Protein AF-A0A6C0I1W2-F1 (afdb_monomer_lite)

Organism: NCBI:txid1070528

Secondary structure (DSSP, 8-state):
--HHHHHHHHHHHHHHHHHHHHHHHHHHHHHHHHHHHHHHHHHHHH----SHHHHHHHHHHHHHHHHHHHHHHHHHHHHS-TT---HHHHTTTTS---HHHHHHHHHTT----GGGGEEE-TTSPEEE---HHHHHHHIIIIIITSGGG-STTTHHHHHHHHHHHHHHHHHHHHTT-

Structure (mmCIF, N/CA/C/O backbone):
data_AF-A0A6C0I1W2-F1
#
_entry.id   AF-A0A6C0I1W2-F1
#
loop_
_atom_site.group_PDB
_atom_site.id
_atom_site.type_symbol
_atom_site.label_atom_id
_atom_site.label_alt_id
_atom_site.label_comp_id
_atom_site.label_asym_id
_atom_site.label_entity_id
_atom_site.label_seq_id
_atom_site.pdbx_PDB_ins_code
_atom_site.Cartn_x
_atom_site.Cartn_y
_atom_site.Cartn_z
_atom_site.occupancy
_atom_site.B_iso_or_equiv
_atom_site.auth_seq_id
_atom_site.auth_comp_id
_atom_site.auth_asym_id
_atom_site.auth_atom_id
_atom_site.pdbx_PDB_model_num
ATOM 1 N N . MET A 1 1 ? 19.147 -19.686 -25.613 1.00 33.88 1 MET A N 1
ATOM 2 C CA . MET A 1 1 ? 19.788 -18.761 -24.648 1.00 33.88 1 MET A CA 1
ATOM 3 C C . MET A 1 1 ? 18.962 -17.475 -24.488 1.00 33.88 1 MET A C 1
ATOM 5 O O . MET A 1 1 ? 19.472 -16.391 -24.709 1.00 33.88 1 MET A O 1
ATOM 9 N N . ALA A 1 2 ? 17.681 -17.575 -24.110 1.00 34.19 2 ALA A N 1
ATOM 10 C CA . ALA A 1 2 ? 16.756 -16.428 -24.057 1.00 34.19 2 ALA A CA 1
ATOM 11 C C . ALA A 1 2 ? 16.356 -16.003 -22.625 1.00 34.19 2 ALA A C 1
ATOM 13 O O . ALA A 1 2 ? 15.485 -15.158 -22.460 1.00 34.19 2 ALA A O 1
ATOM 14 N N . SER A 1 3 ? 16.964 -16.588 -21.584 1.00 40.72 3 SER A N 1
ATOM 15 C CA . SER A 1 3 ? 16.485 -16.459 -20.198 1.00 40.72 3 SER A CA 1
ATOM 16 C C . SER A 1 3 ? 17.131 -15.342 -19.368 1.00 40.72 3 SER A C 1
ATOM 18 O O . SER A 1 3 ? 16.672 -15.096 -18.260 1.00 40.72 3 SER A O 1
ATOM 20 N N . SER A 1 4 ? 18.181 -14.665 -19.850 1.00 46.78 4 SER A N 1
ATOM 21 C CA . SER A 1 4 ? 18.868 -13.621 -19.065 1.00 46.78 4 SER A CA 1
ATOM 22 C C . SER A 1 4 ? 18.274 -12.219 -19.244 1.00 46.78 4 SER A C 1
ATOM 24 O O . SER A 1 4 ? 18.297 -11.427 -18.307 1.00 46.78 4 SER A O 1
ATOM 26 N N . VAL A 1 5 ? 17.703 -11.922 -20.416 1.00 45.56 5 VAL A N 1
ATOM 27 C CA . VAL A 1 5 ? 17.177 -10.586 -20.767 1.00 45.56 5 VAL A CA 1
ATOM 28 C C . VAL A 1 5 ? 15.788 -10.335 -20.164 1.00 45.56 5 VAL A C 1
ATOM 30 O O . VAL A 1 5 ? 15.451 -9.215 -19.790 1.00 45.56 5 VAL A O 1
ATOM 33 N N . THR A 1 6 ? 14.975 -11.381 -19.999 1.00 53.72 6 THR A N 1
ATOM 34 C CA . THR A 1 6 ? 13.649 -11.278 -19.368 1.00 53.72 6 THR A CA 1
ATOM 35 C C . THR A 1 6 ? 13.741 -10.978 -17.870 1.00 53.72 6 THR A C 1
ATOM 37 O O . THR A 1 6 ? 12.968 -10.165 -17.363 1.00 53.72 6 THR A O 1
ATOM 40 N N . GLY A 1 7 ? 14.721 -11.566 -17.173 1.00 54.22 7 GLY A N 1
ATOM 41 C CA . GLY A 1 7 ? 14.954 -11.333 -15.743 1.00 54.22 7 GLY A CA 1
ATOM 42 C C . GLY A 1 7 ? 15.463 -9.922 -15.424 1.00 54.22 7 GLY A C 1
ATOM 43 O O . GLY A 1 7 ? 14.992 -9.301 -14.474 1.00 54.22 7 GLY A O 1
ATOM 44 N N . SER A 1 8 ? 16.370 -9.371 -16.241 1.00 58.44 8 SER A N 1
ATOM 45 C CA . SER A 1 8 ? 16.878 -8.001 -16.052 1.00 58.44 8 SER A CA 1
ATOM 46 C C . SER A 1 8 ? 15.796 -6.938 -16.246 1.00 58.44 8 SER A C 1
ATOM 48 O O . SER A 1 8 ? 15.775 -5.935 -15.533 1.00 58.44 8 SER A O 1
ATOM 50 N N . ASN A 1 9 ? 14.873 -7.178 -17.178 1.00 64.81 9 ASN A N 1
ATOM 51 C CA . ASN A 1 9 ? 13.782 -6.262 -17.482 1.00 64.81 9 ASN A CA 1
ATOM 52 C C . ASN A 1 9 ? 12.802 -6.170 -16.306 1.00 64.81 9 ASN A C 1
ATOM 54 O O . ASN A 1 9 ? 12.558 -5.071 -15.800 1.00 64.81 9 ASN A O 1
ATOM 58 N N . LEU A 1 10 ? 12.329 -7.306 -15.782 1.00 66.56 10 LEU A N 1
ATOM 59 C CA . LEU A 1 10 ? 11.418 -7.301 -14.635 1.00 66.56 10 LEU A CA 1
ATOM 60 C C . LEU A 1 10 ? 12.011 -6.572 -13.421 1.00 66.56 10 LEU A C 1
ATOM 62 O O . LEU A 1 10 ? 11.313 -5.791 -12.779 1.00 66.56 10 LEU A O 1
ATOM 66 N N . ASN A 1 11 ? 13.301 -6.761 -13.146 1.00 70.06 11 ASN A N 1
ATOM 67 C CA . ASN A 1 11 ? 13.976 -6.085 -12.037 1.00 70.06 11 ASN A CA 1
ATOM 68 C C . ASN A 1 11 ? 13.925 -4.560 -12.179 1.00 70.06 11 ASN A C 1
ATOM 70 O O . ASN A 1 11 ? 13.629 -3.857 -11.213 1.00 70.06 11 ASN A O 1
ATOM 74 N N . ALA A 1 12 ? 14.169 -4.037 -13.383 1.00 70.44 12 ALA A N 1
ATOM 75 C CA . ALA A 1 12 ? 14.074 -2.604 -13.649 1.00 70.44 12 ALA A CA 1
ATOM 76 C C . ALA A 1 12 ? 12.646 -2.076 -13.431 1.00 70.44 12 ALA A C 1
ATOM 78 O O . ALA A 1 12 ? 12.472 -1.028 -12.807 1.00 70.44 12 ALA A O 1
ATOM 79 N N . TRP A 1 13 ? 11.626 -2.823 -13.872 1.00 71.50 13 TRP A N 1
ATOM 80 C CA . TRP A 1 13 ? 10.224 -2.450 -13.665 1.00 71.50 13 TRP A CA 1
ATOM 81 C C . TRP A 1 13 ? 9.845 -2.451 -12.180 1.00 71.50 13 TRP A C 1
ATOM 83 O O . TRP A 1 13 ? 9.288 -1.470 -11.690 1.00 71.50 13 TRP A O 1
ATOM 93 N N . VAL A 1 14 ? 10.196 -3.511 -11.443 1.00 73.31 14 VAL A N 1
ATOM 94 C CA . VAL A 1 14 ? 9.915 -3.634 -10.002 1.00 73.31 14 VAL A CA 1
ATOM 95 C C . VAL A 1 14 ? 10.571 -2.499 -9.227 1.00 73.31 14 VAL A C 1
ATOM 97 O O . VAL A 1 14 ? 9.913 -1.873 -8.400 1.00 73.31 14 VAL A O 1
ATOM 100 N N . ASN A 1 15 ? 11.824 -2.167 -9.536 1.00 75.25 15 ASN A N 1
ATOM 101 C CA . ASN A 1 15 ? 12.524 -1.054 -8.899 1.00 75.25 15 ASN A CA 1
ATOM 102 C C . ASN A 1 15 ? 11.866 0.301 -9.216 1.00 75.25 15 ASN A C 1
ATOM 104 O O . ASN A 1 15 ? 11.682 1.127 -8.320 1.00 75.25 15 ASN A O 1
ATOM 108 N N . ALA A 1 16 ? 11.478 0.546 -10.472 1.00 73.81 16 ALA A N 1
ATOM 109 C CA . ALA A 1 16 ? 10.770 1.771 -10.853 1.00 73.81 16 ALA A CA 1
ATOM 110 C C . ALA A 1 16 ? 9.406 1.882 -10.152 1.00 73.81 16 ALA A C 1
ATOM 112 O O . ALA A 1 16 ? 9.032 2.948 -9.660 1.00 73.81 16 ALA A O 1
ATOM 113 N N . PHE A 1 17 ? 8.686 0.769 -10.037 1.00 77.19 17 PHE A N 1
ATOM 114 C CA . PHE A 1 17 ? 7.399 0.719 -9.360 1.00 77.19 17 PHE A CA 1
ATOM 115 C C . PHE A 1 17 ? 7.535 0.928 -7.847 1.00 77.19 17 PHE A C 1
ATOM 117 O O . PHE A 1 17 ? 6.788 1.711 -7.262 1.00 77.19 17 PHE A O 1
ATOM 124 N N . GLN A 1 18 ? 8.528 0.300 -7.210 1.00 78.75 18 GLN A N 1
ATOM 125 C CA . GLN A 1 18 ? 8.845 0.529 -5.800 1.00 78.75 18 GLN A CA 1
ATOM 126 C C . GLN A 1 18 ? 9.104 2.017 -5.524 1.00 78.75 18 GLN A C 1
ATOM 128 O O . GLN A 1 18 ? 8.551 2.560 -4.568 1.00 78.75 18 GLN A O 1
ATOM 133 N N . LYS A 1 19 ? 9.859 2.707 -6.388 1.00 78.06 19 LYS A N 1
ATOM 134 C CA . LYS A 1 19 ? 10.082 4.158 -6.282 1.00 78.06 19 LYS A CA 1
ATOM 135 C C . LYS A 1 19 ? 8.799 4.974 -6.455 1.00 78.06 19 LYS A C 1
ATOM 137 O O . LYS A 1 19 ? 8.573 5.907 -5.690 1.00 78.06 19 LYS A O 1
ATOM 142 N N . ALA A 1 20 ? 7.950 4.623 -7.419 1.00 78.81 20 ALA A N 1
ATOM 143 C CA . ALA A 1 20 ? 6.689 5.326 -7.649 1.00 78.81 20 ALA A CA 1
ATOM 144 C C . ALA A 1 20 ? 5.733 5.218 -6.447 1.00 78.81 20 ALA A C 1
ATOM 146 O O . ALA A 1 20 ? 5.137 6.214 -6.044 1.00 78.81 20 ALA A O 1
ATOM 147 N N . VAL A 1 21 ? 5.640 4.036 -5.825 1.00 82.38 21 VAL A N 1
ATOM 148 C CA . VAL A 1 21 ? 4.867 3.825 -4.588 1.00 82.38 21 VAL A CA 1
ATOM 149 C C . VAL A 1 21 ? 5.398 4.707 -3.460 1.00 82.38 21 VAL A C 1
ATOM 151 O O . VAL A 1 21 ? 4.626 5.410 -2.814 1.00 82.38 21 VAL A O 1
ATOM 154 N N . LEU A 1 22 ? 6.716 4.720 -3.256 1.00 84.00 22 LEU A N 1
ATOM 155 C CA . LEU A 1 22 ? 7.370 5.546 -2.241 1.00 84.00 22 LEU A CA 1
ATOM 156 C C . LEU A 1 22 ? 7.051 7.037 -2.407 1.00 84.00 22 LEU A C 1
ATOM 158 O O . LEU A 1 22 ? 6.625 7.689 -1.453 1.00 84.00 22 LEU A O 1
ATOM 162 N N . GLN A 1 23 ? 7.183 7.569 -3.625 1.00 81.81 23 GLN A N 1
ATOM 163 C CA . GLN A 1 23 ? 6.878 8.975 -3.899 1.00 81.81 23 GLN A CA 1
ATOM 164 C C . GLN A 1 23 ? 5.390 9.292 -3.738 1.00 81.81 23 GLN A C 1
ATOM 166 O O . GLN A 1 23 ? 5.049 10.312 -3.138 1.00 81.81 23 GLN A O 1
ATOM 171 N N . ALA A 1 24 ? 4.499 8.402 -4.183 1.00 84.50 24 ALA A N 1
ATOM 172 C CA . ALA A 1 24 ? 3.064 8.566 -3.971 1.00 84.50 24 ALA A CA 1
ATOM 173 C C . ALA A 1 24 ? 2.740 8.666 -2.472 1.00 84.50 24 ALA A C 1
ATOM 175 O O . ALA A 1 24 ? 2.070 9.611 -2.050 1.00 84.50 24 ALA A O 1
ATOM 176 N N . TYR A 1 25 ? 3.291 7.771 -1.644 1.00 84.81 25 TYR A N 1
ATOM 177 C CA . TYR A 1 25 ? 3.135 7.862 -0.193 1.00 84.81 25 TYR A CA 1
ATOM 178 C C . TYR A 1 25 ? 3.746 9.140 0.369 1.00 84.81 25 TYR A C 1
ATOM 180 O O . TYR A 1 25 ? 3.096 9.778 1.186 1.00 84.81 25 TYR A O 1
ATOM 188 N N . LYS A 1 26 ? 4.921 9.587 -0.086 1.00 82.75 26 LYS A N 1
ATOM 189 C CA . LYS A 1 26 ? 5.503 10.873 0.338 1.00 82.75 26 LYS A CA 1
ATOM 190 C C . LYS A 1 26 ? 4.567 12.056 0.077 1.00 82.75 26 LYS A C 1
ATOM 192 O O . LYS A 1 26 ? 4.477 12.956 0.907 1.00 82.75 26 LYS A O 1
ATOM 197 N N . MET A 1 27 ? 3.849 12.044 -1.043 1.00 82.94 27 MET A N 1
ATOM 198 C CA . MET A 1 27 ? 2.936 13.125 -1.415 1.00 82.94 27 MET A CA 1
ATOM 199 C C . MET A 1 27 ? 1.671 13.171 -0.553 1.00 82.94 27 MET A C 1
ATOM 201 O O . MET A 1 27 ? 1.238 14.258 -0.172 1.00 82.94 27 MET A O 1
ATOM 205 N N . ILE A 1 28 ? 1.059 12.019 -0.250 1.00 83.31 28 ILE A N 1
ATOM 206 C CA . ILE A 1 28 ? -0.265 11.982 0.406 1.00 83.31 28 ILE A CA 1
ATOM 207 C C . ILE A 1 28 ? -0.272 11.396 1.814 1.00 83.31 28 ILE A C 1
ATOM 209 O O . ILE A 1 28 ? -1.242 11.576 2.551 1.00 83.31 28 ILE A O 1
ATOM 213 N N . GLY A 1 29 ? 0.786 10.693 2.200 1.00 86.25 29 GLY A N 1
ATOM 214 C CA . GLY A 1 29 ? 0.856 9.882 3.409 1.00 86.25 29 GLY A CA 1
ATOM 215 C C . GLY A 1 29 ? 0.618 10.706 4.665 1.00 86.25 29 GLY A C 1
ATOM 216 O O . GLY A 1 29 ? -0.186 10.315 5.501 1.00 86.25 29 GLY A O 1
ATOM 217 N N . SER A 1 30 ? 1.199 11.906 4.762 1.00 89.06 30 SER A N 1
ATOM 218 C CA . SER A 1 30 ? 1.014 12.775 5.931 1.00 89.06 30 SER A CA 1
ATOM 219 C C . SER A 1 30 ? -0.416 13.303 6.048 1.00 89.06 30 SER A C 1
ATOM 221 O O . SER A 1 30 ? -0.898 13.548 7.151 1.00 89.06 30 SER A O 1
ATOM 223 N N . GLN A 1 31 ? -1.117 13.508 4.928 1.00 89.75 31 GLN A N 1
ATOM 224 C CA . GLN A 1 31 ? -2.541 13.853 4.964 1.00 89.75 31 GLN A CA 1
ATOM 225 C C . GLN A 1 31 ? -3.388 12.629 5.322 1.00 89.75 31 GLN A C 1
ATOM 227 O O . GLN A 1 31 ? -4.357 12.748 6.067 1.00 89.75 31 GLN A O 1
ATOM 232 N N . ARG A 1 32 ? -3.017 11.446 4.823 1.00 89.81 32 ARG A N 1
ATOM 233 C CA . ARG A 1 32 ? -3.709 10.196 5.132 1.00 89.81 32 ARG A CA 1
ATOM 234 C C . ARG A 1 32 ? -3.592 9.834 6.613 1.00 89.81 32 ARG A C 1
ATOM 236 O O . ARG A 1 32 ? -4.618 9.513 7.200 1.00 89.81 32 ARG A O 1
ATOM 243 N N . ILE A 1 33 ? -2.405 9.962 7.210 1.00 92.38 33 ILE A N 1
ATOM 244 C CA . ILE A 1 33 ? -2.183 9.798 8.657 1.00 92.38 33 ILE A CA 1
ATOM 245 C C . ILE A 1 33 ? -3.100 10.746 9.431 1.00 92.38 33 ILE A C 1
ATOM 247 O O . ILE A 1 33 ? -3.902 10.279 10.229 1.00 92.38 33 ILE A O 1
ATOM 251 N N . ARG A 1 34 ? -3.094 12.045 9.105 1.00 93.88 34 ARG A N 1
ATOM 252 C CA . ARG A 1 34 ? -3.977 13.027 9.760 1.00 93.88 34 ARG A CA 1
ATOM 253 C C . ARG A 1 34 ? -5.460 12.676 9.641 1.00 93.88 34 ARG A C 1
ATOM 255 O O . ARG A 1 34 ? -6.219 12.851 10.588 1.00 93.88 34 ARG A O 1
ATOM 262 N N . ASN A 1 35 ? -5.898 12.178 8.485 1.00 93.56 35 ASN A N 1
ATOM 263 C CA . ASN A 1 35 ? -7.283 11.740 8.305 1.00 93.56 35 ASN A CA 1
ATOM 264 C C . ASN A 1 35 ? -7.618 10.529 9.189 1.00 93.56 35 ASN A C 1
ATOM 266 O O . ASN A 1 35 ? -8.711 10.486 9.745 1.00 93.56 35 ASN A O 1
ATOM 270 N N . ILE A 1 36 ? -6.689 9.579 9.331 1.00 94.00 36 ILE A N 1
ATOM 271 C CA . ILE A 1 36 ? -6.843 8.414 10.209 1.00 94.00 36 ILE A CA 1
ATOM 272 C C . ILE A 1 36 ? -6.883 8.845 11.680 1.00 94.00 36 ILE A C 1
ATOM 274 O O . ILE A 1 36 ? -7.776 8.423 12.408 1.00 94.00 36 ILE A O 1
ATOM 278 N N . GLU A 1 37 ? -5.972 9.716 12.112 1.00 94.88 37 GLU A N 1
ATOM 279 C CA . GLU A 1 37 ? -5.949 10.262 13.477 1.00 94.88 37 GLU A CA 1
ATOM 280 C C . GLU A 1 37 ? -7.270 10.968 13.811 1.00 94.88 37 GLU A C 1
ATOM 282 O O . GLU A 1 37 ? -7.863 10.729 14.862 1.00 94.88 37 GLU A O 1
ATOM 287 N N . ASN A 1 38 ? -7.793 11.769 12.877 1.00 95.19 38 ASN A N 1
ATOM 288 C CA . ASN A 1 38 ? -9.104 12.399 13.017 1.00 95.19 38 ASN A CA 1
ATOM 289 C C . ASN A 1 38 ? -10.252 11.378 13.061 1.00 95.19 38 ASN A C 1
ATOM 291 O O . ASN A 1 38 ? -11.2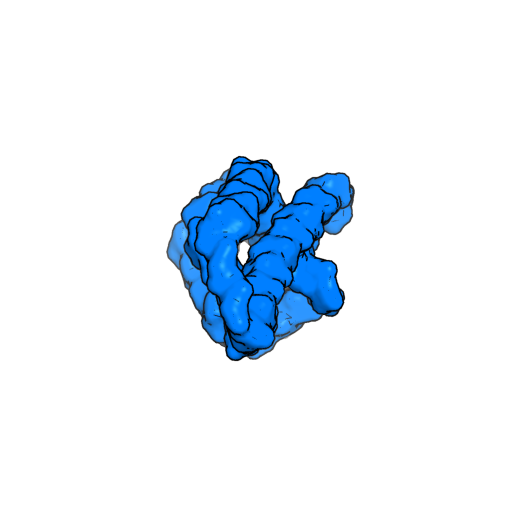42 11.607 13.755 1.00 95.19 38 ASN A O 1
ATOM 295 N N . GLU A 1 39 ? -10.168 10.274 12.312 1.00 94.19 39 GLU A N 1
ATOM 296 C CA . GLU A 1 39 ? -11.157 9.191 12.362 1.00 94.19 39 GLU A CA 1
ATOM 297 C C . GLU A 1 39 ? -11.166 8.531 13.743 1.00 94.19 39 GLU A C 1
ATOM 299 O O . GLU A 1 39 ? -12.233 8.449 14.349 1.00 94.19 39 GLU A O 1
ATOM 304 N N . ILE A 1 40 ? -9.995 8.163 14.275 1.00 92.62 40 ILE A N 1
ATOM 305 C CA . ILE A 1 40 ? -9.846 7.586 15.621 1.00 92.62 40 ILE A CA 1
ATOM 306 C C . ILE A 1 40 ? -10.403 8.551 16.671 1.00 92.62 40 ILE A C 1
ATOM 308 O O . ILE A 1 40 ? -11.277 8.175 17.449 1.00 92.62 40 ILE A O 1
ATOM 312 N N . TYR A 1 41 ? -10.003 9.823 16.627 1.00 91.62 41 TYR A N 1
ATOM 313 C CA . TYR A 1 41 ? -10.502 10.845 17.549 1.00 91.62 41 TYR A CA 1
ATOM 314 C C . TYR A 1 41 ? -12.032 11.005 17.487 1.00 91.62 41 TYR A C 1
ATOM 316 O O . TYR A 1 41 ? -12.715 11.139 18.505 1.00 91.62 41 TYR A O 1
ATOM 324 N N . ASN A 1 42 ? -12.612 10.974 16.285 1.00 92.12 42 ASN A N 1
ATOM 325 C CA . ASN A 1 42 ? -14.062 11.046 16.116 1.00 92.12 42 ASN A CA 1
ATOM 326 C C . ASN A 1 42 ? -14.776 9.785 16.611 1.00 92.12 42 ASN A C 1
ATOM 328 O O . ASN A 1 42 ? -15.890 9.898 17.129 1.00 92.12 42 ASN A O 1
ATOM 332 N N . MET A 1 43 ? -14.166 8.609 16.438 1.00 91.00 43 MET A N 1
ATOM 333 C CA . MET A 1 43 ? -14.672 7.359 16.995 1.00 91.00 43 MET A CA 1
ATOM 334 C C . MET A 1 43 ? -14.689 7.436 18.520 1.00 91.00 43 MET A C 1
ATOM 336 O O . MET A 1 43 ? -15.750 7.224 19.095 1.00 91.00 43 MET A O 1
ATOM 340 N N . GLU A 1 44 ? -13.587 7.840 19.161 1.00 87.00 44 GLU A N 1
ATOM 341 C CA . GLU A 1 44 ? -13.491 8.028 20.618 1.00 87.00 44 GLU A CA 1
ATOM 342 C C . GLU A 1 44 ? -14.593 8.946 21.153 1.00 87.00 44 GLU A C 1
ATOM 344 O O . GLU A 1 44 ? -15.295 8.601 22.101 1.00 87.00 44 GLU A O 1
ATOM 349 N N . ARG A 1 45 ? -14.817 10.094 20.501 1.00 85.94 45 ARG A N 1
ATOM 350 C CA . ARG A 1 45 ? -15.834 11.069 20.930 1.00 85.94 45 ARG A CA 1
ATOM 351 C C . ARG A 1 45 ? -17.273 10.578 20.824 1.00 85.94 45 ARG A C 1
ATOM 353 O O . ARG A 1 45 ? -18.134 11.091 21.536 1.00 85.94 45 ARG A O 1
ATOM 360 N N . LYS A 1 46 ? -17.559 9.679 19.883 1.00 82.00 46 LYS A N 1
ATOM 361 C CA . LYS A 1 46 ? -18.912 9.166 19.609 1.00 82.00 46 LYS A CA 1
ATOM 362 C C . LYS A 1 46 ? -19.141 7.781 20.210 1.00 82.00 46 LYS A C 1
ATOM 364 O O . LYS A 1 46 ? -20.241 7.246 20.080 1.00 82.00 46 LYS A O 1
ATOM 369 N N . CYS A 1 47 ? -18.114 7.198 20.821 1.00 75.62 47 CYS A N 1
ATOM 370 C CA . CYS A 1 47 ? -18.131 5.823 21.270 1.00 75.62 47 CYS A CA 1
ATOM 371 C C . CYS A 1 47 ? -19.073 5.653 22.461 1.00 75.62 47 CYS A C 1
ATOM 373 O O . CYS A 1 47 ? -18.944 6.337 23.475 1.00 75.62 47 CYS A O 1
ATOM 375 N N . VAL A 1 48 ? -20.006 4.711 22.354 1.00 77.00 48 VAL A N 1
ATOM 376 C CA . VAL A 1 48 ? -20.807 4.247 23.487 1.00 77.00 48 VAL A CA 1
ATOM 377 C C . VAL A 1 48 ? -20.617 2.741 23.576 1.00 77.00 48 VAL A C 1
ATOM 379 O O . VAL A 1 48 ? -21.361 1.978 22.969 1.00 77.00 48 VAL A O 1
ATOM 382 N N . LEU A 1 49 ? -19.581 2.331 24.304 1.00 82.50 49 LEU A N 1
ATOM 383 C CA . LEU A 1 49 ? -19.217 0.930 24.508 1.00 82.50 49 LEU A CA 1
ATOM 384 C C . LEU A 1 49 ? -20.096 0.349 25.615 1.00 82.50 49 LEU A C 1
ATOM 386 O O . LEU A 1 49 ? -20.007 0.789 26.761 1.00 82.50 49 LEU A O 1
ATOM 390 N N . LYS A 1 50 ? -20.986 -0.586 25.272 1.00 83.94 50 LYS A N 1
ATOM 391 C CA . LYS A 1 50 ? -21.935 -1.180 26.232 1.00 83.94 50 LYS A CA 1
ATOM 392 C C . LYS A 1 50 ? -21.686 -2.661 26.475 1.00 83.94 50 LYS A C 1
ATOM 394 O O . LYS A 1 50 ? -22.155 -3.187 27.481 1.00 83.94 50 LYS A O 1
ATOM 399 N N . THR A 1 51 ? -20.989 -3.321 25.560 1.00 89.00 51 THR A N 1
ATOM 400 C CA . THR A 1 51 ? -20.719 -4.756 25.595 1.00 89.00 51 THR A CA 1
ATOM 401 C C . THR A 1 51 ? -19.259 -5.040 25.260 1.00 89.00 51 THR A C 1
ATOM 403 O O . THR A 1 51 ? -18.610 -4.239 24.586 1.00 89.00 51 THR A O 1
ATOM 406 N N . ASP A 1 52 ? -18.759 -6.204 25.674 1.00 87.94 52 ASP A N 1
ATOM 407 C CA . ASP A 1 52 ? -17.415 -6.667 25.303 1.00 87.94 52 ASP A CA 1
ATOM 408 C C . ASP A 1 52 ? -17.257 -6.767 23.778 1.00 87.94 52 ASP A C 1
ATOM 410 O O . ASP A 1 52 ? -16.233 -6.377 23.228 1.00 87.94 52 ASP A O 1
ATOM 414 N N . ALA A 1 53 ? -18.321 -7.158 23.068 1.00 89.12 53 ALA A N 1
ATOM 415 C CA . ALA A 1 53 ? -18.337 -7.177 21.608 1.00 89.12 53 ALA A CA 1
ATOM 416 C C . ALA A 1 53 ? -18.165 -5.776 20.984 1.00 89.12 53 ALA A C 1
ATOM 418 O O . ALA A 1 53 ? -17.492 -5.645 19.959 1.00 89.12 53 ALA A O 1
ATOM 419 N N . ASP A 1 54 ? -18.733 -4.725 21.590 1.00 85.44 54 ASP A N 1
ATOM 420 C CA . ASP A 1 54 ? -18.528 -3.342 21.130 1.00 85.44 54 ASP A CA 1
ATOM 421 C C . ASP A 1 54 ? -17.070 -2.907 21.332 1.00 85.44 54 ASP A C 1
ATOM 423 O O . ASP A 1 54 ? -16.493 -2.234 20.474 1.00 85.44 54 ASP A O 1
ATOM 427 N N . ILE A 1 55 ? -16.473 -3.304 22.462 1.00 87.12 55 ILE A N 1
ATOM 428 C CA . ILE A 1 55 ? -15.077 -3.013 22.809 1.00 87.12 55 ILE A CA 1
ATOM 429 C C . ILE A 1 55 ? -14.137 -3.707 21.818 1.00 87.12 55 ILE A C 1
ATOM 431 O O . ILE A 1 55 ? -13.247 -3.063 21.261 1.00 87.12 55 ILE A O 1
ATOM 435 N N . ASP A 1 56 ? -14.365 -4.988 21.534 1.00 88.62 56 ASP A N 1
ATOM 436 C CA . ASP A 1 56 ? -13.560 -5.762 20.589 1.00 88.62 56 ASP A CA 1
ATOM 437 C C . ASP A 1 56 ? -13.657 -5.196 19.168 1.00 88.62 56 ASP A C 1
ATOM 439 O O . ASP A 1 56 ? -12.639 -4.999 18.500 1.00 88.62 56 ASP A O 1
ATOM 443 N N . ALA A 1 57 ? -14.865 -4.857 18.708 1.00 87.25 57 ALA A N 1
ATOM 444 C CA . ALA A 1 57 ? -15.064 -4.253 17.393 1.00 87.25 57 ALA A CA 1
ATOM 445 C C . ALA A 1 57 ? -14.359 -2.891 17.267 1.00 87.25 57 ALA A C 1
ATOM 447 O O . ALA A 1 57 ? -13.744 -2.600 16.233 1.00 87.25 57 ALA A O 1
ATOM 448 N N . TYR A 1 58 ? -14.416 -2.072 18.320 1.00 89.12 58 TYR A N 1
ATOM 449 C CA . TYR A 1 58 ? -13.701 -0.802 18.394 1.00 89.12 58 TYR A CA 1
ATOM 450 C C . TYR A 1 58 ? -12.181 -1.008 18.322 1.00 89.12 58 TYR A C 1
ATOM 452 O O . TYR A 1 58 ? -11.521 -0.404 17.472 1.00 89.12 58 TYR A O 1
ATOM 460 N N . ASN A 1 59 ? -11.636 -1.906 19.147 1.00 89.38 59 ASN A N 1
ATOM 461 C CA . ASN A 1 59 ? -10.204 -2.200 19.202 1.00 89.38 59 ASN A CA 1
ATOM 462 C C . ASN A 1 59 ? -9.679 -2.722 17.860 1.00 89.38 59 ASN A C 1
ATOM 464 O O . ASN A 1 59 ? -8.694 -2.194 17.347 1.00 89.38 59 ASN A O 1
ATOM 468 N N . ILE A 1 60 ? -10.384 -3.669 17.231 1.00 89.38 60 ILE A N 1
ATOM 469 C CA . ILE A 1 60 ? -10.031 -4.197 15.903 1.00 89.38 60 ILE A CA 1
ATOM 470 C C . ILE A 1 60 ? -10.003 -3.073 14.862 1.00 89.38 60 ILE A C 1
ATOM 472 O O . ILE A 1 60 ? -9.148 -3.050 13.970 1.00 89.38 60 ILE A O 1
ATOM 476 N N . ARG A 1 61 ? -10.944 -2.124 14.932 1.00 89.44 61 ARG A N 1
ATOM 477 C CA . ARG A 1 61 ? -10.977 -1.005 13.987 1.00 89.44 61 ARG A CA 1
ATOM 478 C C . ARG A 1 61 ? -9.796 -0.059 14.194 1.00 89.44 61 ARG A C 1
ATOM 480 O O . ARG A 1 61 ? -9.162 0.303 13.202 1.00 89.44 61 ARG A O 1
ATOM 487 N N . VAL A 1 62 ? -9.490 0.308 15.437 1.00 90.75 62 VAL A N 1
ATOM 488 C CA . VAL A 1 62 ? -8.330 1.151 15.769 1.00 90.75 62 VAL A CA 1
ATOM 489 C C . VAL A 1 62 ? -7.029 0.465 15.358 1.00 90.75 62 VAL A C 1
ATOM 491 O O . VAL A 1 62 ? -6.199 1.088 14.702 1.00 90.75 62 VAL A O 1
ATOM 494 N N . GLU A 1 63 ? -6.871 -0.826 15.638 1.00 89.06 63 GLU A N 1
ATOM 495 C CA . GLU A 1 63 ? -5.687 -1.598 15.255 1.00 89.06 63 GLU A CA 1
ATOM 496 C C . GLU A 1 63 ? -5.476 -1.601 13.734 1.00 89.06 63 GLU A C 1
ATOM 498 O O . GLU A 1 63 ? -4.375 -1.334 13.252 1.00 89.06 63 GLU A O 1
ATOM 503 N N . ARG A 1 64 ? -6.542 -1.804 12.949 1.00 85.81 64 ARG A N 1
ATOM 504 C CA . ARG A 1 64 ? -6.472 -1.716 11.479 1.00 85.81 64 ARG A CA 1
ATOM 505 C C . ARG A 1 64 ? -6.002 -0.343 11.007 1.00 85.81 64 ARG A C 1
ATOM 507 O O . ARG A 1 64 ? -5.186 -0.271 10.090 1.00 85.81 64 ARG A O 1
ATOM 514 N N . LEU A 1 65 ? -6.512 0.727 11.615 1.00 89.81 65 LEU A N 1
ATOM 515 C CA . LEU A 1 65 ? -6.143 2.108 11.302 1.00 89.81 65 LEU A CA 1
ATOM 516 C C . LEU A 1 65 ? -4.679 2.403 11.667 1.00 89.81 65 LEU A C 1
ATOM 518 O O . LEU A 1 65 ? -3.938 2.943 10.844 1.00 89.81 65 LEU A O 1
ATOM 522 N N . MET A 1 66 ? -4.231 1.966 12.845 1.00 90.38 66 MET A N 1
ATOM 523 C CA . MET A 1 66 ? -2.840 2.091 13.290 1.00 90.38 66 MET A CA 1
ATOM 524 C C . MET A 1 66 ? -1.878 1.277 12.420 1.00 90.38 66 MET A C 1
ATOM 526 O O . MET A 1 66 ? -0.788 1.750 12.102 1.00 90.38 66 MET A O 1
ATOM 530 N N . ASN A 1 67 ? -2.291 0.102 11.941 1.00 85.56 67 ASN A N 1
ATOM 531 C CA . ASN A 1 67 ? -1.523 -0.664 10.962 1.00 85.56 67 ASN A CA 1
ATOM 532 C C . ASN A 1 67 ? -1.365 0.095 9.633 1.00 85.56 67 ASN A C 1
ATOM 534 O O . ASN A 1 67 ? -0.280 0.065 9.050 1.00 85.56 67 ASN A O 1
ATOM 538 N N . GLN A 1 68 ? -2.383 0.846 9.180 1.00 85.19 68 GLN A N 1
ATOM 539 C CA . GLN A 1 68 ? -2.220 1.724 8.008 1.00 85.19 68 GLN A CA 1
ATOM 540 C C . GLN A 1 68 ? -1.161 2.806 8.260 1.00 85.19 68 GLN A C 1
ATOM 542 O O . GLN A 1 68 ? -0.321 3.051 7.396 1.00 85.19 68 GLN A O 1
ATOM 547 N N . ILE A 1 69 ? -1.166 3.435 9.441 1.00 89.31 69 ILE A N 1
ATOM 548 C CA . ILE A 1 69 ? -0.160 4.444 9.816 1.00 89.31 69 ILE A CA 1
ATOM 549 C C . ILE A 1 69 ? 1.247 3.831 9.816 1.00 89.31 69 ILE A C 1
ATOM 551 O O . ILE A 1 69 ? 2.162 4.398 9.219 1.00 89.31 69 ILE A O 1
ATOM 555 N N . SER A 1 70 ? 1.418 2.654 10.423 1.00 86.81 70 SER A N 1
ATOM 556 C CA . SER A 1 70 ? 2.701 1.943 10.468 1.00 86.81 70 SER A CA 1
ATOM 557 C C . SER A 1 70 ? 3.253 1.644 9.073 1.00 86.81 70 SER A C 1
ATOM 559 O O . SER A 1 70 ? 4.442 1.855 8.836 1.00 86.81 70 SER A O 1
ATOM 561 N N . ARG A 1 71 ? 2.402 1.244 8.118 1.00 84.44 71 ARG A N 1
ATOM 562 C CA . ARG A 1 71 ? 2.799 1.077 6.707 1.00 84.44 71 ARG A CA 1
ATOM 563 C C . ARG A 1 71 ? 3.258 2.370 6.060 1.00 84.44 71 ARG A C 1
ATOM 565 O O . ARG A 1 71 ? 4.306 2.388 5.424 1.00 84.44 71 ARG A O 1
ATOM 572 N N . ILE A 1 72 ? 2.486 3.446 6.217 1.00 86.31 72 ILE A N 1
ATOM 573 C CA . ILE A 1 72 ? 2.829 4.754 5.642 1.00 86.31 72 ILE A CA 1
ATOM 574 C C . ILE A 1 72 ? 4.192 5.211 6.172 1.00 86.31 72 ILE A C 1
ATOM 576 O O . ILE A 1 72 ? 5.044 5.642 5.396 1.00 86.31 72 ILE A O 1
ATOM 580 N N . ASN A 1 73 ? 4.426 5.059 7.476 1.00 86.12 73 ASN A N 1
ATOM 581 C CA . ASN A 1 73 ? 5.702 5.400 8.097 1.00 86.12 73 ASN A CA 1
ATOM 582 C C . ASN A 1 73 ? 6.845 4.504 7.607 1.00 86.12 73 ASN A C 1
ATOM 584 O O . ASN A 1 73 ? 7.923 5.015 7.313 1.00 86.12 73 ASN A O 1
ATOM 588 N N . ALA A 1 74 ? 6.613 3.199 7.439 1.00 83.12 74 ALA A N 1
ATOM 589 C CA . ALA A 1 74 ? 7.597 2.302 6.837 1.00 83.12 74 ALA A CA 1
ATOM 590 C C . ALA A 1 74 ? 7.955 2.733 5.403 1.00 83.12 74 ALA A C 1
ATOM 592 O O . ALA A 1 74 ? 9.129 2.718 5.029 1.00 83.12 74 ALA A O 1
ATOM 593 N N . CYS A 1 75 ? 6.972 3.180 4.612 1.00 82.44 75 CYS A N 1
ATOM 594 C CA . CYS A 1 75 ? 7.222 3.766 3.297 1.00 82.44 75 CYS A CA 1
ATOM 595 C C . CYS A 1 75 ? 8.043 5.060 3.396 1.00 82.44 75 CYS A C 1
ATOM 597 O O . CYS A 1 75 ? 8.981 5.223 2.624 1.00 82.44 75 CYS A O 1
ATOM 599 N N . PHE A 1 76 ? 7.766 5.956 4.348 1.00 83.75 76 PHE A N 1
ATOM 600 C CA . PHE A 1 76 ? 8.599 7.148 4.555 1.00 83.75 76 PHE A CA 1
ATOM 601 C C . PHE A 1 76 ? 10.050 6.798 4.874 1.00 83.75 76 PHE A C 1
ATOM 603 O O . PHE A 1 76 ? 10.948 7.317 4.220 1.00 83.75 76 PHE A O 1
ATOM 610 N N . SER A 1 77 ? 10.289 5.874 5.804 1.00 79.69 77 SER A N 1
ATOM 611 C CA . SER A 1 77 ? 11.649 5.446 6.145 1.00 79.69 77 SER A CA 1
ATOM 612 C C . SER A 1 77 ? 12.373 4.815 4.952 1.00 79.69 77 SER A C 1
ATOM 614 O O . SER A 1 77 ? 13.558 5.060 4.747 1.00 79.69 77 SER A O 1
ATOM 616 N N . ALA A 1 78 ? 11.657 4.058 4.116 1.00 74.94 78 ALA A N 1
ATOM 617 C CA . ALA A 1 78 ? 12.218 3.449 2.913 1.00 74.94 78 ALA A CA 1
ATOM 618 C C . ALA A 1 78 ? 12.494 4.451 1.771 1.00 74.94 78 ALA A C 1
ATOM 620 O O . ALA A 1 78 ? 13.301 4.143 0.892 1.00 74.94 78 ALA A O 1
ATOM 621 N N . CYS A 1 79 ? 11.862 5.633 1.759 1.00 65.81 79 CYS A N 1
ATOM 622 C CA . CYS A 1 79 ? 12.180 6.719 0.819 1.00 65.81 79 CYS A CA 1
ATOM 623 C C . CYS A 1 79 ? 13.565 7.327 1.065 1.00 65.81 79 CYS A C 1
ATOM 625 O O . CYS A 1 79 ? 14.183 7.822 0.122 1.00 65.81 79 CYS A O 1
ATOM 627 N N . ASP A 1 80 ? 14.019 7.331 2.319 1.00 62.56 80 ASP A N 1
ATOM 628 C CA . ASP A 1 80 ? 15.219 8.055 2.743 1.00 62.56 80 ASP A CA 1
ATOM 629 C C . ASP A 1 80 ? 16.504 7.216 2.604 1.00 62.56 80 ASP A C 1
ATOM 631 O O . ASP A 1 80 ? 17.617 7.745 2.686 1.00 62.56 80 ASP A O 1
ATOM 635 N N . GLU A 1 81 ? 16.389 5.911 2.330 1.00 58.34 81 GLU A N 1
ATOM 636 C CA . GLU A 1 81 ? 17.552 5.057 2.105 1.00 58.34 81 GLU A CA 1
ATOM 637 C C . GLU A 1 81 ? 18.160 5.247 0.702 1.00 58.34 81 GLU A C 1
ATOM 639 O O . GLU A 1 81 ? 17.511 5.078 -0.332 1.00 58.34 81 GLU A O 1
ATOM 644 N N . LYS A 1 82 ? 19.482 5.467 0.654 1.00 53.94 82 LYS A N 1
ATOM 645 C CA . LYS A 1 82 ? 20.305 5.516 -0.576 1.00 53.94 82 LYS A CA 1
ATOM 646 C C . LYS A 1 82 ? 20.366 4.181 -1.356 1.00 53.94 82 LYS A C 1
ATOM 648 O O . LYS A 1 82 ? 21.141 4.061 -2.300 1.00 53.94 82 LYS A O 1
ATOM 653 N N . SER A 1 83 ? 19.582 3.176 -0.966 1.00 44.69 83 SER A N 1
ATOM 654 C CA . SER A 1 83 ? 19.651 1.769 -1.386 1.00 44.69 83 SER A CA 1
ATOM 655 C C . SER A 1 83 ? 18.652 1.380 -2.491 1.00 44.69 83 SER A C 1
ATOM 657 O O . SER A 1 83 ? 18.565 0.210 -2.852 1.00 44.69 83 SER A O 1
ATOM 659 N N . GLY A 1 84 ? 17.915 2.336 -3.068 1.00 50.22 84 GLY A N 1
ATOM 660 C CA . GLY A 1 84 ? 17.013 2.069 -4.197 1.00 50.22 84 GLY A CA 1
ATOM 661 C C . GLY A 1 84 ? 15.543 1.854 -3.832 1.00 50.22 84 GLY A C 1
ATOM 662 O O . GLY A 1 84 ? 14.757 1.633 -4.745 1.00 50.22 84 GLY A O 1
ATOM 663 N N . GLY A 1 85 ? 15.173 2.016 -2.555 1.00 55.72 85 GLY A N 1
ATOM 664 C CA . GLY A 1 85 ? 13.797 2.163 -2.075 1.00 55.72 85 GLY A CA 1
ATOM 665 C C . GLY A 1 85 ? 12.926 0.909 -2.210 1.00 55.72 85 GLY A C 1
ATOM 666 O O . GLY A 1 85 ? 12.543 0.517 -3.303 1.00 55.72 85 GLY A O 1
ATOM 667 N N . ARG A 1 86 ? 12.518 0.301 -1.091 1.00 68.19 86 ARG A N 1
ATOM 668 C CA . ARG A 1 86 ? 11.695 -0.925 -1.082 1.00 68.19 86 ARG A CA 1
ATOM 669 C C . ARG A 1 86 ? 10.195 -0.638 -0.926 1.00 68.19 86 ARG A C 1
ATOM 671 O O . ARG A 1 86 ? 9.569 -1.137 -0.001 1.00 68.19 86 ARG A O 1
ATOM 678 N N . GLY A 1 87 ? 9.610 0.161 -1.820 1.00 69.38 87 GLY A N 1
ATOM 679 C CA . GLY A 1 87 ? 8.236 0.684 -1.690 1.00 69.38 87 GLY A CA 1
ATOM 680 C C . GLY A 1 87 ? 7.137 -0.343 -1.446 1.00 69.38 87 GLY A C 1
ATOM 681 O O . GLY A 1 87 ? 6.458 -0.267 -0.428 1.00 69.38 87 GLY A O 1
ATOM 682 N N . ILE A 1 88 ? 6.983 -1.328 -2.340 1.00 73.00 88 ILE A N 1
ATOM 683 C CA . ILE A 1 88 ? 6.011 -2.416 -2.132 1.00 73.00 88 ILE A CA 1
ATOM 684 C C . ILE A 1 88 ? 6.344 -3.201 -0.861 1.00 73.00 88 ILE A C 1
ATOM 686 O O . ILE A 1 88 ? 5.452 -3.496 -0.078 1.00 73.00 88 ILE A O 1
ATOM 690 N N . CYS A 1 89 ? 7.614 -3.547 -0.637 1.00 72.38 89 CYS A N 1
ATOM 691 C CA . CYS A 1 89 ? 8.006 -4.354 0.519 1.00 72.38 89 CYS A CA 1
ATOM 692 C C . CYS A 1 89 ? 7.727 -3.631 1.845 1.00 72.38 89 CYS A C 1
ATOM 694 O O . CYS A 1 89 ? 7.353 -4.270 2.823 1.00 72.38 89 CYS A O 1
ATOM 696 N N . ALA A 1 90 ? 7.866 -2.304 1.877 1.00 73.00 90 ALA A N 1
ATOM 697 C CA . ALA A 1 90 ? 7.566 -1.479 3.041 1.00 73.00 90 ALA A CA 1
ATOM 698 C C . ALA A 1 90 ? 6.080 -1.539 3.426 1.00 73.00 90 ALA A C 1
ATOM 700 O O . ALA A 1 90 ? 5.765 -1.471 4.610 1.00 73.00 90 ALA A O 1
ATOM 701 N N . LEU A 1 91 ? 5.178 -1.780 2.465 1.00 76.44 91 LEU A N 1
ATOM 702 C CA . LEU A 1 91 ? 3.756 -2.007 2.749 1.00 76.44 91 LEU A CA 1
ATOM 703 C C . LEU A 1 91 ? 3.509 -3.270 3.563 1.00 76.44 91 LEU A C 1
ATOM 705 O O . LEU A 1 91 ? 2.474 -3.379 4.208 1.00 76.44 91 LEU A O 1
ATOM 709 N N . PHE A 1 92 ? 4.447 -4.211 3.580 1.00 73.44 92 PHE A N 1
ATOM 710 C CA . PHE A 1 92 ? 4.304 -5.413 4.383 1.00 73.44 92 PHE A CA 1
ATOM 711 C C . PHE A 1 92 ? 4.792 -5.236 5.825 1.00 73.44 92 PHE A C 1
ATOM 713 O O . PHE A 1 92 ? 4.477 -6.129 6.597 1.00 73.44 92 PHE A O 1
ATOM 720 N N . HIS A 1 93 ? 5.496 -4.130 6.164 1.00 65.12 93 HIS A N 1
ATOM 721 C CA . HIS A 1 93 ? 5.951 -3.537 7.462 1.00 65.12 93 HIS A CA 1
ATOM 722 C C . HIS A 1 93 ? 6.220 -4.412 8.717 1.00 65.12 93 HIS A C 1
ATOM 724 O O . HIS A 1 93 ? 6.595 -3.895 9.766 1.00 65.12 93 HIS A O 1
ATOM 730 N N . GLY A 1 94 ? 6.056 -5.719 8.6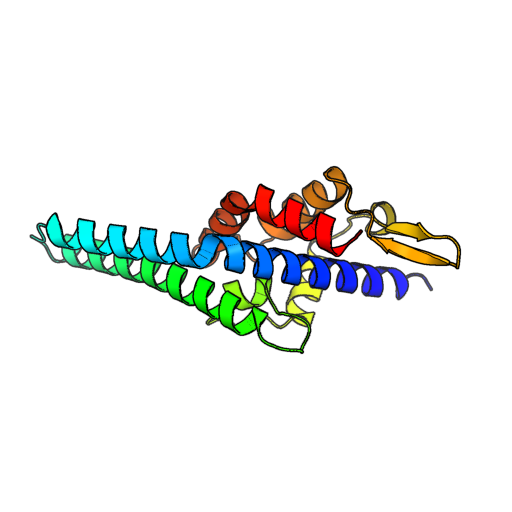20 1.00 56.88 94 GLY A N 1
ATOM 731 C CA . GLY A 1 94 ? 5.999 -6.734 9.669 1.00 56.88 94 GLY A CA 1
ATOM 732 C C . GLY A 1 94 ? 6.144 -8.148 9.085 1.00 56.88 94 GLY A C 1
ATOM 733 O O . GLY A 1 94 ? 6.591 -9.056 9.777 1.00 56.88 94 GLY A O 1
ATOM 734 N N . HIS A 1 95 ? 5.902 -8.321 7.780 1.00 60.78 95 HIS A N 1
ATOM 735 C CA . HIS A 1 95 ? 6.305 -9.489 7.001 1.00 60.78 95 HIS A CA 1
ATOM 736 C C . HIS A 1 95 ? 7.469 -9.108 6.080 1.00 60.78 95 HIS A C 1
ATOM 738 O O . HIS A 1 95 ? 7.337 -8.254 5.202 1.00 60.78 95 HIS A O 1
ATOM 744 N N . TYR A 1 96 ? 8.642 -9.710 6.291 1.00 55.75 96 TYR A N 1
ATOM 745 C CA . TYR A 1 96 ? 9.819 -9.417 5.475 1.00 55.75 96 TYR A CA 1
ATOM 746 C C . TYR A 1 96 ? 9.650 -10.008 4.071 1.00 55.75 96 TYR A C 1
ATOM 748 O O . TYR A 1 96 ? 9.901 -11.190 3.845 1.00 55.75 96 TYR A O 1
ATOM 756 N N . VAL A 1 97 ? 9.243 -9.176 3.115 1.00 65.31 97 VAL A N 1
ATOM 757 C CA . VAL A 1 97 ? 9.270 -9.515 1.689 1.00 65.31 97 VAL A CA 1
ATOM 758 C C . VAL A 1 97 ? 10.530 -8.894 1.091 1.00 65.31 97 VAL A C 1
ATOM 760 O O . VAL A 1 97 ? 10.619 -7.674 0.944 1.00 65.31 97 VAL A O 1
ATOM 763 N N . SER A 1 98 ? 11.538 -9.708 0.769 1.00 66.94 98 SER A N 1
ATOM 764 C CA . SER A 1 98 ? 12.732 -9.217 0.067 1.00 66.94 98 SER A CA 1
ATOM 765 C C . SER A 1 98 ? 12.384 -8.791 -1.364 1.00 66.94 98 SER A C 1
ATOM 767 O O . SER A 1 98 ? 11.432 -9.302 -1.952 1.00 66.94 98 SER A O 1
ATOM 769 N N . THR A 1 99 ? 13.156 -7.870 -1.953 1.00 66.69 99 THR A N 1
ATOM 770 C CA . THR A 1 99 ? 12.962 -7.460 -3.357 1.00 66.69 99 THR A CA 1
ATOM 771 C C . THR A 1 99 ? 13.088 -8.652 -4.309 1.00 66.69 99 THR A C 1
ATOM 773 O O . THR A 1 99 ? 12.249 -8.810 -5.189 1.00 66.69 99 THR A O 1
ATOM 776 N N . ASP A 1 100 ? 14.052 -9.548 -4.080 1.00 66.06 100 ASP A N 1
ATOM 777 C CA . ASP A 1 100 ? 14.211 -10.777 -4.872 1.00 66.06 100 ASP A CA 1
ATOM 778 C C . ASP A 1 100 ? 13.035 -11.745 -4.688 1.00 66.06 100 ASP A C 1
ATOM 780 O O . ASP A 1 100 ? 12.584 -12.378 -5.644 1.00 66.06 100 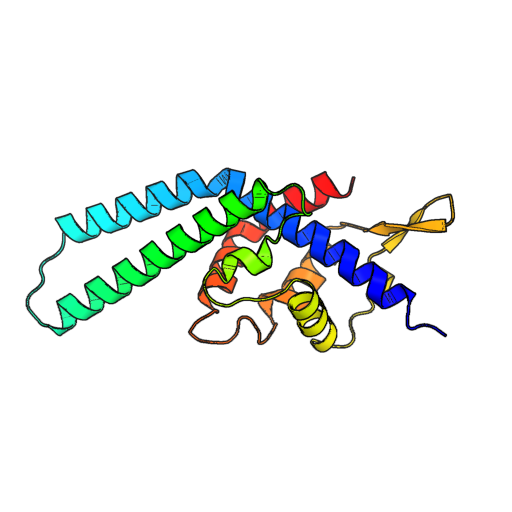ASP A O 1
ATOM 784 N N . GLY A 1 101 ? 12.488 -11.828 -3.470 1.00 63.69 101 GLY A N 1
ATOM 785 C CA . GLY A 1 101 ? 11.274 -12.587 -3.180 1.00 63.69 101 GLY A CA 1
ATOM 786 C C . GLY A 1 101 ? 10.064 -12.019 -3.919 1.00 63.69 101 GLY A C 1
ATOM 787 O O . GLY A 1 101 ? 9.311 -12.771 -4.531 1.00 63.69 101 GLY A O 1
ATOM 788 N N . LEU A 1 102 ? 9.924 -10.692 -3.950 1.00 66.50 102 LEU A N 1
ATOM 789 C CA . LEU A 1 102 ? 8.884 -10.001 -4.707 1.00 66.50 102 LEU A CA 1
ATOM 790 C C . LEU A 1 102 ? 9.036 -10.245 -6.215 1.00 66.50 102 LEU A C 1
ATOM 792 O O . LEU A 1 102 ? 8.072 -10.635 -6.860 1.00 66.50 102 LEU A O 1
ATOM 796 N N . ILE A 1 103 ? 10.238 -10.087 -6.772 1.00 66.56 103 ILE A N 1
ATOM 797 C CA . ILE A 1 103 ? 10.533 -10.381 -8.184 1.00 66.56 103 ILE A CA 1
ATOM 798 C C . ILE A 1 103 ? 10.167 -11.831 -8.523 1.00 66.56 103 ILE A C 1
ATOM 800 O O . ILE A 1 103 ? 9.537 -12.088 -9.546 1.00 66.56 103 ILE A O 1
ATOM 804 N N . THR A 1 104 ? 10.526 -12.780 -7.657 1.00 64.75 104 THR A N 1
ATOM 805 C CA . THR A 1 104 ? 10.222 -14.206 -7.843 1.00 64.75 104 THR A CA 1
ATOM 806 C C . THR A 1 104 ? 8.714 -14.467 -7.820 1.00 64.75 104 THR A C 1
ATOM 808 O O . THR A 1 104 ? 8.197 -15.175 -8.683 1.00 64.75 104 THR A O 1
ATOM 811 N N . LEU A 1 105 ? 7.984 -13.854 -6.885 1.00 60.78 105 LEU A N 1
ATOM 812 C CA . LEU A 1 105 ? 6.524 -13.959 -6.785 1.00 60.78 105 LEU A CA 1
ATOM 813 C C . LEU A 1 105 ? 5.804 -13.320 -7.983 1.00 60.78 105 LEU A C 1
ATOM 815 O O . LEU A 1 105 ? 4.789 -13.844 -8.437 1.00 60.78 105 LEU A O 1
ATOM 819 N N . LEU A 1 106 ? 6.338 -12.220 -8.519 1.00 62.56 106 LEU A N 1
ATOM 820 C CA . LEU A 1 106 ? 5.809 -11.556 -9.713 1.00 62.56 106 LEU A CA 1
ATOM 821 C C . LEU A 1 106 ? 6.118 -12.348 -10.994 1.00 62.56 106 LEU A C 1
ATOM 823 O O . LEU A 1 106 ? 5.262 -12.440 -11.868 1.00 62.56 106 LEU A O 1
ATOM 827 N N . ASN A 1 107 ? 7.293 -12.979 -11.087 1.00 62.22 107 ASN A N 1
ATOM 828 C CA . ASN A 1 107 ? 7.646 -13.892 -12.182 1.00 62.22 107 ASN A CA 1
ATOM 829 C C . ASN A 1 107 ? 6.743 -15.136 -12.213 1.00 62.22 107 ASN A C 1
ATOM 831 O O . ASN A 1 107 ? 6.304 -15.559 -13.282 1.00 62.22 107 ASN A O 1
ATOM 835 N N . ASN A 1 108 ? 6.441 -15.706 -11.042 1.00 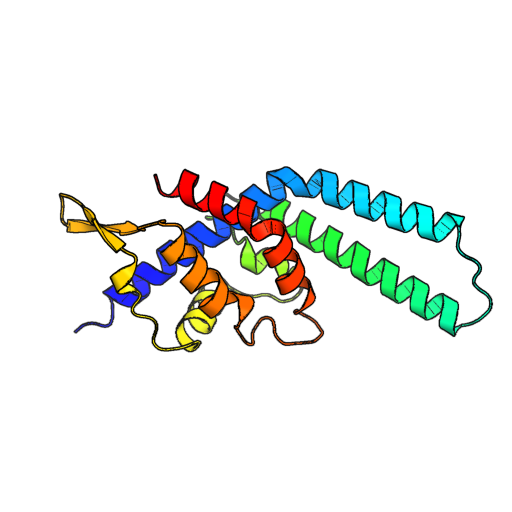54.88 108 ASN A N 1
ATOM 836 C CA . ASN A 1 108 ? 5.624 -16.916 -10.918 1.00 54.88 108 ASN A CA 1
ATOM 837 C C . ASN A 1 108 ? 4.130 -16.690 -11.228 1.00 54.88 108 ASN A C 1
ATOM 839 O O . ASN A 1 108 ? 3.404 -17.662 -11.429 1.00 54.88 108 ASN A O 1
ATOM 843 N N . ALA A 1 109 ? 3.669 -15.434 -11.331 1.00 53.72 109 ALA A N 1
ATOM 844 C CA . ALA A 1 109 ? 2.313 -15.091 -11.782 1.00 53.72 109 ALA A CA 1
ATOM 845 C C . ALA A 1 109 ? 2.073 -15.324 -13.302 1.00 53.72 109 ALA A C 1
ATOM 847 O O . ALA A 1 109 ? 0.951 -15.158 -13.770 1.00 53.72 109 ALA A O 1
ATOM 848 N N . ASN A 1 110 ? 3.097 -15.814 -14.023 1.00 51.41 110 ASN A N 1
ATOM 849 C CA . ASN A 1 110 ? 3.087 -16.516 -15.319 1.00 51.41 110 ASN A CA 1
ATOM 850 C C . ASN A 1 110 ? 2.731 -15.742 -16.615 1.00 51.41 110 ASN A C 1
ATOM 852 O O . ASN A 1 110 ? 1.672 -15.148 -16.773 1.00 51.41 110 ASN A O 1
ATOM 856 N N . ASN A 1 111 ? 3.601 -15.926 -17.623 1.00 47.84 111 ASN A N 1
ATOM 857 C CA . ASN A 1 111 ? 3.369 -15.796 -19.076 1.00 47.84 111 ASN A CA 1
ATOM 858 C C . ASN A 1 111 ? 3.005 -14.430 -19.687 1.00 47.84 111 ASN A C 1
ATOM 860 O O . ASN A 1 111 ? 2.551 -14.386 -20.832 1.00 47.84 111 ASN A O 1
ATOM 864 N N . TYR A 1 112 ? 3.266 -13.304 -19.027 1.00 52.97 112 TYR A N 1
ATOM 865 C CA . TYR A 1 112 ? 3.126 -12.014 -19.709 1.00 52.97 112 TYR A CA 1
ATOM 866 C C . TYR A 1 112 ? 4.339 -11.742 -20.608 1.00 52.97 112 TYR A C 1
ATOM 868 O O . TYR A 1 112 ? 5.476 -11.875 -20.149 1.00 52.97 112 TYR A O 1
ATOM 876 N N . PRO A 1 113 ? 4.149 -11.355 -21.884 1.00 51.34 113 PRO A N 1
ATOM 877 C CA . PRO A 1 113 ? 5.258 -10.999 -22.756 1.00 51.34 113 PRO A CA 1
ATOM 878 C C . PRO A 1 113 ? 5.841 -9.659 -22.291 1.00 51.34 113 PRO A C 1
ATOM 880 O O . PRO A 1 113 ? 5.498 -8.600 -22.807 1.00 51.34 113 PRO A O 1
ATOM 883 N N . ILE A 1 114 ? 6.744 -9.717 -21.306 1.00 50.19 114 ILE A N 1
ATOM 884 C CA . ILE A 1 114 ? 7.490 -8.580 -20.736 1.00 50.19 114 ILE A CA 1
ATOM 885 C C . ILE A 1 114 ? 8.152 -7.751 -21.854 1.00 50.19 114 ILE A C 1
ATOM 887 O O . ILE A 1 114 ? 8.278 -6.536 -21.741 1.00 50.19 114 ILE A O 1
ATOM 891 N 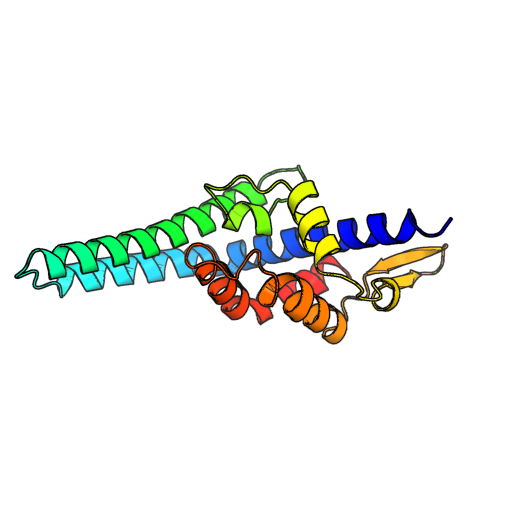N . ASN A 1 115 ? 8.482 -8.392 -22.978 1.00 48.62 115 ASN A N 1
ATOM 892 C CA . ASN A 1 115 ? 9.053 -7.770 -24.172 1.00 48.62 115 ASN A CA 1
ATOM 893 C C . ASN A 1 115 ? 8.131 -6.748 -24.871 1.00 48.62 115 ASN A C 1
ATOM 895 O O . ASN A 1 115 ? 8.635 -5.952 -25.653 1.00 48.62 115 ASN A O 1
ATOM 899 N N . LEU A 1 116 ? 6.814 -6.734 -24.612 1.00 50.28 116 LEU A N 1
ATOM 900 C CA . LEU A 1 116 ? 5.893 -5.738 -25.191 1.00 50.28 116 LEU A CA 1
ATOM 901 C C . LEU A 1 116 ? 6.045 -4.337 -24.574 1.00 50.28 116 LEU A C 1
ATOM 903 O O . LEU A 1 116 ? 5.493 -3.374 -25.103 1.00 50.28 116 LEU A O 1
ATOM 907 N N . TYR A 1 117 ? 6.781 -4.213 -23.467 1.00 54.59 117 TYR A N 1
ATOM 908 C CA . TYR A 1 117 ? 6.795 -3.007 -22.633 1.00 54.59 117 TYR A CA 1
ATOM 909 C C . TYR A 1 117 ? 8.158 -2.314 -22.582 1.00 54.59 117 TYR A C 1
ATOM 911 O O . TYR A 1 117 ? 8.367 -1.439 -21.745 1.00 54.59 117 TYR A O 1
ATOM 919 N N . TYR A 1 118 ? 9.085 -2.685 -23.468 1.00 52.59 118 TYR A N 1
ATOM 920 C CA . TYR A 1 118 ? 10.388 -2.037 -23.601 1.00 52.59 118 TYR A CA 1
ATOM 921 C C . TYR A 1 118 ? 10.570 -1.544 -25.031 1.00 52.59 118 TYR A C 1
ATOM 923 O O . TYR A 1 118 ? 10.415 -2.308 -25.981 1.00 52.59 118 TYR A O 1
ATOM 931 N N . GLU A 1 119 ? 10.908 -0.267 -25.186 1.00 53.66 119 GLU A N 1
ATOM 932 C CA . GLU A 1 119 ? 11.335 0.284 -26.469 1.00 53.66 119 GLU A CA 1
ATOM 933 C C . GLU A 1 119 ? 12.860 0.189 -26.564 1.00 53.66 119 GLU A C 1
ATOM 935 O O . GLU A 1 119 ? 13.594 0.510 -25.626 1.00 53.66 119 GLU A O 1
ATOM 940 N N . MET A 1 120 ? 13.347 -0.285 -27.707 1.00 47.34 120 MET A N 1
ATOM 941 C CA . MET A 1 120 ? 14.775 -0.344 -27.987 1.00 47.34 120 MET A CA 1
ATOM 942 C C . MET A 1 120 ? 15.233 1.061 -28.383 1.00 47.34 120 MET A C 1
ATOM 944 O O . MET A 1 120 ? 14.770 1.614 -29.381 1.00 47.34 120 MET A O 1
ATOM 948 N N . SER A 1 121 ? 16.100 1.666 -27.577 1.00 51.06 121 SER A N 1
ATOM 949 C CA . SER A 1 121 ? 16.631 2.999 -27.860 1.00 51.06 121 SER A CA 1
ATOM 950 C C . SER A 1 121 ? 17.854 2.946 -28.783 1.00 51.06 121 SER A C 1
ATOM 952 O O . SER A 1 121 ? 18.493 1.902 -28.956 1.00 51.06 121 SER A O 1
ATOM 954 N N . VAL A 1 122 ? 18.183 4.087 -29.398 1.00 44.94 122 VAL A N 1
ATOM 955 C CA . VAL A 1 122 ? 19.391 4.243 -30.222 1.00 44.94 122 VAL A CA 1
ATOM 956 C C . VAL A 1 122 ? 20.619 3.978 -29.345 1.00 44.94 122 VAL A C 1
ATOM 958 O O . VAL A 1 122 ? 20.891 4.739 -28.423 1.00 44.94 122 VAL A O 1
ATOM 961 N N . GLY A 1 123 ? 21.333 2.883 -29.620 1.00 54.50 123 GLY A N 1
ATOM 962 C CA . GLY A 1 123 ? 22.454 2.399 -28.801 1.00 54.50 123 GLY A CA 1
ATOM 963 C C . GLY A 1 123 ? 22.279 0.980 -28.248 1.00 54.50 123 GLY A C 1
ATOM 964 O O . GLY A 1 123 ? 23.226 0.432 -27.697 1.00 54.50 123 GLY A O 1
ATOM 965 N N . GLY A 1 124 ? 21.111 0.351 -28.433 1.00 52.97 124 GLY A N 1
ATOM 966 C CA . GLY A 1 124 ? 20.877 -1.048 -28.044 1.00 52.97 124 GLY A CA 1
ATOM 967 C C . GLY A 1 124 ? 20.430 -1.245 -26.592 1.00 52.97 124 GLY A C 1
ATOM 968 O O . GLY A 1 124 ? 20.204 -2.380 -26.178 1.00 52.97 124 GLY A O 1
ATOM 969 N N . GLU A 1 125 ? 20.252 -0.162 -25.834 1.00 51.38 125 GLU A N 1
ATOM 970 C CA . GLU A 1 125 ? 19.683 -0.201 -24.487 1.00 51.38 125 GLU A CA 1
ATOM 971 C C . GLU A 1 125 ? 18.148 -0.240 -24.531 1.00 51.38 125 GLU A C 1
ATOM 973 O O . GLU A 1 125 ? 17.501 0.525 -25.259 1.00 51.38 125 GLU A O 1
ATOM 978 N N . PHE A 1 126 ? 17.554 -1.122 -23.725 1.00 49.25 126 PHE A N 1
ATOM 979 C CA . PHE A 1 126 ? 16.106 -1.219 -23.556 1.00 49.25 126 PHE A CA 1
ATOM 980 C C . PHE A 1 126 ? 15.628 -0.158 -22.564 1.00 49.25 126 PHE A C 1
ATOM 982 O O . PHE A 1 126 ? 16.037 -0.159 -21.403 1.00 49.25 126 PHE A O 1
ATOM 989 N N . LYS A 1 127 ? 14.728 0.723 -23.003 1.00 52.53 127 LYS A N 1
ATOM 990 C CA . LYS A 1 127 ? 14.038 1.679 -22.133 1.00 52.53 127 LYS A CA 1
ATOM 991 C C . LYS A 1 127 ? 12.653 1.169 -21.794 1.00 52.53 127 LYS A C 1
ATOM 993 O O . LYS A 1 127 ? 11.968 0.601 -22.643 1.00 52.53 127 LYS A O 1
ATOM 998 N N . LEU A 1 128 ? 12.236 1.391 -20.553 1.00 54.84 128 LEU A N 1
ATOM 999 C CA . LEU A 1 128 ? 10.893 1.051 -20.126 1.00 54.84 128 LEU A CA 1
ATOM 1000 C C . LEU A 1 128 ? 9.869 1.913 -20.881 1.00 54.84 128 LEU A C 1
ATOM 1002 O O . LEU A 1 128 ? 9.871 3.136 -20.760 1.00 54.84 128 LEU A O 1
ATOM 1006 N N . ASN A 1 129 ? 8.963 1.280 -21.621 1.00 54.56 129 ASN A N 1
ATOM 1007 C CA . ASN A 1 129 ? 7.834 1.955 -22.239 1.00 54.56 129 ASN A CA 1
ATOM 1008 C C . ASN A 1 129 ? 6.720 2.132 -21.201 1.00 54.56 129 ASN A C 1
ATOM 1010 O O . ASN A 1 129 ? 5.815 1.307 -21.084 1.00 54.56 129 ASN A O 1
ATOM 1014 N N . ALA A 1 130 ? 6.789 3.212 -20.424 1.00 52.97 130 ALA A N 1
ATOM 1015 C CA . ALA A 1 130 ? 5.801 3.559 -19.403 1.00 52.97 130 ALA A CA 1
ATOM 1016 C C . ALA A 1 130 ? 4.474 4.104 -19.986 1.00 52.97 130 ALA A C 1
ATOM 1018 O O . ALA A 1 130 ? 3.830 4.956 -19.372 1.00 52.97 130 ALA A O 1
ATOM 1019 N N . LYS A 1 131 ? 4.042 3.649 -21.173 1.00 54.47 131 LYS A N 1
ATOM 1020 C CA . LYS A 1 131 ? 2.695 3.956 -21.680 1.00 54.47 131 LYS A CA 1
ATOM 1021 C C . LYS A 1 131 ? 1.659 3.421 -20.692 1.00 54.47 131 LYS A C 1
ATOM 1023 O O . LYS A 1 131 ? 1.828 2.347 -20.111 1.00 54.47 131 LYS A O 1
ATOM 1028 N N . LYS A 1 132 ? 0.580 4.184 -20.508 1.00 56.84 132 LYS A N 1
ATOM 1029 C CA . LYS A 1 132 ? -0.502 3.892 -19.558 1.00 56.84 132 LYS A CA 1
ATOM 1030 C C . LYS A 1 132 ? -1.017 2.451 -19.679 1.00 56.84 132 LYS A C 1
ATOM 1032 O O . LYS A 1 132 ? -1.240 1.820 -18.654 1.00 56.84 132 LYS A O 1
ATOM 1037 N N . GLU A 1 133 ? -1.135 1.905 -20.894 1.00 54.75 133 GLU A N 1
ATOM 1038 C CA . GLU A 1 133 ? -1.591 0.520 -21.084 1.00 54.75 133 GLU A CA 1
ATOM 1039 C C . GLU A 1 133 ? -0.604 -0.525 -20.533 1.00 54.75 133 GLU A C 1
ATOM 1041 O O . GLU A 1 133 ? -1.029 -1.530 -19.969 1.00 54.75 133 GLU A O 1
ATOM 1046 N N . GLY A 1 134 ? 0.708 -0.287 -20.639 1.00 56.56 134 GLY A N 1
ATOM 1047 C CA . GLY A 1 134 ? 1.732 -1.185 -20.096 1.00 56.56 134 GLY A CA 1
ATOM 1048 C C . GLY A 1 134 ? 1.776 -1.176 -18.568 1.00 56.56 134 GLY A C 1
ATOM 1049 O O . GLY A 1 134 ? 1.942 -2.226 -17.946 1.00 56.56 134 GLY A O 1
ATOM 1050 N N . PHE A 1 135 ? 1.561 -0.008 -17.955 1.00 63.19 135 PHE A N 1
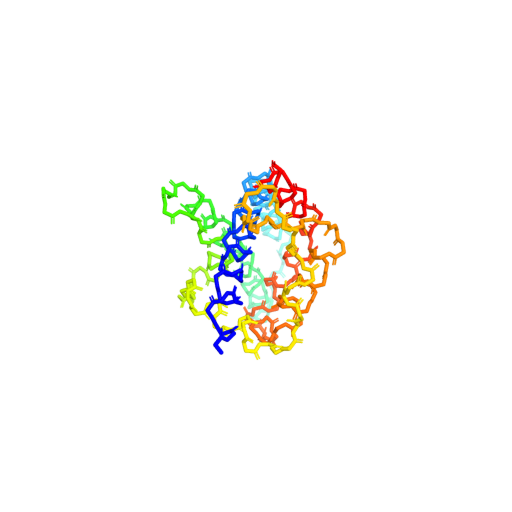ATOM 1051 C CA . PHE A 1 135 ? 1.377 0.080 -16.507 1.00 63.19 135 PHE A CA 1
ATOM 1052 C C . PHE A 1 135 ? 0.115 -0.662 -16.070 1.00 63.19 135 PHE A C 1
ATOM 1054 O O . PHE A 1 135 ? 0.193 -1.483 -15.164 1.00 63.19 135 PHE A O 1
ATOM 1061 N N . ASP A 1 136 ? -1.024 -0.394 -16.715 1.00 63.97 136 ASP A N 1
ATOM 1062 C CA . ASP A 1 136 ? -2.320 -0.954 -16.330 1.00 63.97 136 ASP A CA 1
ATOM 1063 C C . ASP A 1 136 ? -2.298 -2.490 -16.391 1.00 63.97 136 ASP A C 1
ATOM 1065 O O . ASP A 1 136 ? -2.717 -3.147 -15.443 1.00 63.97 136 ASP A O 1
ATOM 1069 N N . ILE A 1 137 ? -1.694 -3.078 -17.430 1.00 60.84 137 ILE A N 1
ATOM 1070 C CA . ILE A 1 137 ? -1.568 -4.537 -17.547 1.00 60.84 137 ILE A CA 1
ATOM 1071 C C . ILE A 1 137 ? -0.720 -5.129 -16.417 1.00 60.84 137 ILE A C 1
ATOM 1073 O O . ILE A 1 137 ? -1.122 -6.134 -15.834 1.00 60.84 137 ILE A O 1
ATOM 1077 N N . ILE A 1 138 ? 0.436 -4.546 -16.088 1.00 60.72 138 ILE A N 1
ATOM 1078 C CA . ILE A 1 138 ? 1.314 -5.100 -15.044 1.00 60.72 138 ILE A CA 1
ATOM 1079 C C . ILE A 1 138 ? 0.727 -4.839 -13.652 1.00 60.72 138 ILE A C 1
ATOM 1081 O O . ILE A 1 138 ? 0.767 -5.702 -12.779 1.00 60.72 138 ILE A O 1
ATOM 1085 N N . TYR A 1 139 ? 0.131 -3.674 -13.440 1.00 69.75 139 TYR A N 1
ATOM 1086 C CA . TYR A 1 139 ? -0.521 -3.327 -12.189 1.00 69.75 139 TYR A CA 1
ATOM 1087 C C . TYR A 1 139 ? -1.732 -4.227 -11.910 1.00 69.75 139 TYR A C 1
ATOM 1089 O O . TYR A 1 139 ? -1.846 -4.788 -10.820 1.00 69.75 139 TYR A O 1
ATOM 1097 N N . ASP A 1 140 ? -2.594 -4.445 -12.901 1.00 69.50 140 ASP A N 1
ATOM 1098 C CA . ASP A 1 140 ? -3.789 -5.267 -12.725 1.00 69.50 140 ASP A CA 1
ATOM 1099 C C . ASP A 1 140 ? -3.427 -6.761 -12.646 1.00 69.50 140 ASP A C 1
ATOM 1101 O O . ASP A 1 140 ? -3.907 -7.468 -11.757 1.00 69.50 140 ASP A O 1
ATOM 1105 N N . ASN A 1 141 ? -2.533 -7.254 -13.513 1.00 63.00 141 ASN A N 1
ATOM 1106 C CA . ASN A 1 141 ? -2.249 -8.691 -13.607 1.00 63.00 141 ASN A CA 1
ATOM 1107 C C . ASN A 1 141 ? -1.125 -9.180 -12.693 1.00 63.00 141 ASN A C 1
ATOM 1109 O O . ASN A 1 141 ? -1.225 -10.285 -12.165 1.00 63.00 141 ASN A O 1
ATOM 1113 N N . CYS A 1 142 ? -0.073 -8.389 -12.476 1.00 59.56 142 CYS A N 1
ATOM 1114 C CA . CYS A 1 142 ? 1.056 -8.812 -11.646 1.00 59.56 142 CYS A CA 1
ATOM 1115 C C . CYS A 1 142 ? 0.894 -8.401 -10.180 1.00 59.56 142 CYS A C 1
ATOM 1117 O O . CYS A 1 142 ? 1.480 -9.058 -9.322 1.00 59.56 142 CYS A O 1
ATOM 1119 N N . LEU A 1 143 ? 0.112 -7.357 -9.872 1.00 67.88 143 LEU A N 1
ATOM 1120 C CA . LEU A 1 143 ? -0.102 -6.884 -8.499 1.00 67.88 143 LEU A CA 1
ATOM 1121 C C . LEU A 1 143 ? -1.529 -7.148 -8.012 1.00 67.88 143 LEU A C 1
ATOM 1123 O O . LEU A 1 143 ? -1.706 -7.964 -7.116 1.00 67.88 143 LEU A O 1
ATOM 1127 N N . LEU A 1 144 ? -2.562 -6.526 -8.587 1.00 69.50 144 LEU A N 1
ATOM 1128 C CA . LEU A 1 144 ? -3.919 -6.630 -8.028 1.00 69.50 144 LEU A CA 1
ATOM 1129 C C . LEU A 1 144 ? -4.497 -8.053 -8.073 1.00 69.50 144 LEU A C 1
ATOM 1131 O O . LEU A 1 144 ? -5.214 -8.447 -7.151 1.00 69.50 144 LEU A O 1
ATOM 1135 N N . ASN A 1 145 ? -4.199 -8.827 -9.115 1.00 69.50 145 ASN A N 1
ATOM 1136 C CA . ASN A 1 145 ? -4.671 -10.208 -9.258 1.00 69.50 145 ASN A CA 1
ATOM 1137 C C . ASN A 1 145 ? -3.697 -11.254 -8.691 1.00 69.50 145 ASN A C 1
ATOM 1139 O O . ASN A 1 145 ? -3.943 -12.454 -8.809 1.00 69.50 145 ASN A O 1
ATOM 1143 N N . ASN A 1 146 ? -2.604 -10.823 -8.058 1.00 70.62 146 ASN A N 1
ATOM 1144 C CA . ASN A 1 146 ? -1.626 -11.728 -7.470 1.00 70.62 146 ASN A CA 1
ATOM 1145 C C . ASN A 1 146 ? -2.130 -12.299 -6.137 1.00 70.62 146 ASN A C 1
ATOM 1147 O O . ASN A 1 146 ? -2.668 -11.571 -5.301 1.00 70.62 146 ASN A O 1
ATOM 1151 N N . GLN A 1 147 ? -1.897 -13.595 -5.910 1.00 70.62 147 GLN A N 1
ATOM 1152 C CA . GLN A 1 147 ? -2.259 -14.271 -4.658 1.00 70.62 147 GLN A CA 1
ATOM 1153 C C . GLN A 1 147 ? -1.560 -13.675 -3.424 1.00 70.62 147 GLN A C 1
ATOM 1155 O O . GLN A 1 147 ? -2.063 -13.775 -2.306 1.00 70.62 147 GLN A O 1
ATOM 1160 N N . LEU A 1 148 ? -0.435 -12.981 -3.623 1.00 68.50 148 LEU A N 1
ATOM 1161 C CA . LEU A 1 148 ? 0.233 -12.188 -2.592 1.00 68.50 148 LEU A CA 1
ATOM 1162 C C . LEU A 1 148 ? -0.679 -11.125 -1.961 1.00 68.50 148 LEU A C 1
ATOM 1164 O O . LEU A 1 148 ? -0.373 -10.663 -0.872 1.00 68.50 148 LEU A O 1
ATOM 1168 N N . PHE A 1 149 ? -1.771 -10.728 -2.617 1.00 72.06 149 PHE A N 1
ATOM 1169 C CA . PHE A 1 149 ? -2.734 -9.751 -2.101 1.00 72.06 149 PHE A CA 1
ATOM 1170 C C . PHE A 1 149 ? -4.149 -10.329 -1.938 1.00 72.06 149 PHE A C 1
ATOM 1172 O O . PHE A 1 149 ? -5.121 -9.574 -1.871 1.00 72.06 149 PHE A O 1
ATOM 1179 N N . SER A 1 150 ? -4.285 -11.660 -1.927 1.00 70.06 150 SER A N 1
ATOM 1180 C CA . SER A 1 150 ? -5.577 -12.353 -1.852 1.00 70.06 150 SER A CA 1
ATOM 1181 C C . SER A 1 150 ? -5.858 -13.018 -0.502 1.00 70.06 150 SER A C 1
ATOM 1183 O O . SER A 1 150 ? -6.744 -13.867 -0.420 1.00 70.06 150 SER A O 1
ATOM 1185 N N . THR A 1 151 ? -5.099 -12.701 0.547 1.00 72.62 151 THR A N 1
ATOM 1186 C CA . THR A 1 151 ? -5.387 -13.154 1.913 1.00 72.62 151 THR A CA 1
ATOM 1187 C C . THR A 1 151 ? -6.099 -12.052 2.693 1.00 72.62 151 THR A C 1
ATOM 1189 O O . THR A 1 151 ? -5.958 -10.863 2.406 1.00 72.62 151 THR A O 1
ATOM 1192 N N . ILE A 1 152 ? -6.835 -12.445 3.735 1.00 69.75 152 ILE A N 1
ATOM 1193 C CA . ILE A 1 152 ? -7.512 -11.513 4.654 1.00 69.75 152 ILE A CA 1
ATOM 1194 C C . ILE A 1 152 ? -6.517 -10.490 5.242 1.00 69.75 152 ILE A C 1
ATOM 1196 O O . ILE A 1 152 ? -6.864 -9.336 5.499 1.00 69.75 152 ILE A O 1
ATOM 1200 N N . GLU A 1 153 ? -5.260 -10.897 5.416 1.00 68.50 153 GLU A N 1
ATOM 1201 C CA . GLU A 1 153 ? -4.193 -10.090 6.007 1.00 68.50 153 GLU A CA 1
ATOM 1202 C C . GLU A 1 153 ? -3.572 -9.086 5.033 1.00 68.50 153 GLU A C 1
ATOM 1204 O O . GLU A 1 153 ? -2.931 -8.151 5.488 1.00 68.50 153 GLU A O 1
ATOM 1209 N N . ASN A 1 154 ? -3.740 -9.227 3.715 1.00 73.38 154 ASN A N 1
ATOM 1210 C CA . ASN A 1 154 ? -3.066 -8.370 2.728 1.00 73.38 154 ASN A CA 1
ATOM 1211 C C . ASN A 1 154 ? -4.004 -7.753 1.676 1.00 73.38 154 ASN A C 1
ATOM 1213 O O . ASN A 1 154 ? -3.595 -6.841 0.954 1.00 73.38 154 ASN A O 1
ATOM 1217 N N . GLU A 1 155 ? -5.282 -8.134 1.649 1.00 75.12 155 GLU A N 1
ATOM 1218 C CA . GLU A 1 155 ? -6.302 -7.540 0.775 1.00 75.12 155 GLU A CA 1
ATOM 1219 C C . GLU A 1 155 ? -6.458 -6.025 1.002 1.00 75.12 155 GLU A C 1
ATOM 1221 O O . GLU A 1 155 ? -6.709 -5.246 0.083 1.00 75.12 155 GLU A O 1
ATOM 1226 N N . HIS A 1 156 ? -6.236 -5.553 2.226 1.00 75.00 156 HIS A N 1
ATOM 1227 C CA . HIS A 1 156 ? -6.277 -4.122 2.511 1.00 75.00 156 HIS A CA 1
ATOM 1228 C C . HIS A 1 156 ? -5.148 -3.341 1.806 1.00 75.00 156 HIS A C 1
ATOM 1230 O O . HIS A 1 156 ? -5.364 -2.191 1.423 1.00 75.00 156 HIS A O 1
ATOM 1236 N N . ILE A 1 157 ? -3.983 -3.962 1.569 1.00 78.69 157 ILE A N 1
ATOM 1237 C CA . ILE A 1 157 ? -2.873 -3.362 0.808 1.00 78.69 157 ILE A CA 1
ATOM 1238 C C . ILE A 1 157 ? -3.294 -3.186 -0.655 1.00 78.69 157 ILE A C 1
ATOM 1240 O O . ILE A 1 157 ? -3.042 -2.137 -1.248 1.00 78.69 157 ILE A O 1
ATOM 1244 N N . LYS A 1 158 ? -4.008 -4.169 -1.222 1.00 79.12 158 LYS A N 1
ATOM 1245 C CA . LYS A 1 158 ? -4.597 -4.081 -2.567 1.00 79.12 158 LYS A CA 1
ATOM 1246 C C . LYS A 1 158 ? -5.513 -2.864 -2.700 1.00 79.12 158 LYS A C 1
ATOM 1248 O O . LYS A 1 158 ? -5.381 -2.091 -3.647 1.00 79.12 158 LYS A O 1
ATOM 1253 N N . ASN A 1 159 ? -6.408 -2.672 -1.732 1.00 76.94 159 ASN A N 1
ATOM 1254 C CA . ASN A 1 159 ? -7.350 -1.551 -1.722 1.00 76.94 159 ASN A CA 1
ATOM 1255 C C . ASN A 1 159 ? -6.642 -0.193 -1.587 1.00 76.94 159 ASN A C 1
ATOM 1257 O O . ASN A 1 159 ? -7.019 0.772 -2.252 1.00 76.94 159 ASN A O 1
ATOM 1261 N N . GLU A 1 160 ? -5.596 -0.107 -0.765 1.00 77.75 160 GLU A N 1
ATOM 1262 C CA . GLU A 1 160 ? -4.775 1.102 -0.639 1.00 77.75 160 GLU A CA 1
ATOM 1263 C C . GLU A 1 160 ? -4.056 1.436 -1.948 1.00 77.75 160 GLU A C 1
ATOM 1265 O O . GLU A 1 160 ? -4.147 2.569 -2.427 1.00 77.75 160 GLU A O 1
ATOM 1270 N N . LEU A 1 161 ? -3.406 0.446 -2.566 1.00 79.81 161 LEU A N 1
ATOM 1271 C CA . LEU A 1 161 ? -2.765 0.608 -3.867 1.00 79.81 161 LEU A CA 1
ATOM 1272 C C . LEU A 1 161 ? -3.774 1.088 -4.911 1.00 79.81 161 LEU A C 1
ATOM 1274 O O . LEU A 1 161 ? -3.464 2.041 -5.630 1.00 79.81 161 LEU A O 1
ATOM 1278 N N . ALA A 1 162 ? -4.965 0.482 -4.979 1.00 79.81 162 ALA A N 1
ATOM 1279 C CA . ALA A 1 162 ? -6.006 0.848 -5.941 1.00 79.81 162 ALA A CA 1
ATOM 1280 C C . ALA A 1 162 ? -6.438 2.316 -5.791 1.00 79.81 162 ALA A C 1
ATOM 1282 O O . ALA A 1 162 ? -6.538 3.039 -6.784 1.00 79.81 162 ALA A O 1
ATOM 1283 N N . CYS A 1 163 ? -6.601 2.793 -4.554 1.00 78.81 163 CYS A N 1
ATOM 1284 C CA . CYS A 1 163 ? -6.911 4.194 -4.262 1.00 78.81 163 CYS A CA 1
ATOM 1285 C C . CYS A 1 163 ? -5.798 5.165 -4.692 1.00 78.81 163 CYS A C 1
ATOM 1287 O O . CYS A 1 163 ? -6.079 6.319 -5.011 1.00 78.81 163 CYS A O 1
ATOM 1289 N N . MET A 1 164 ? -4.539 4.719 -4.725 1.00 80.56 164 MET A N 1
ATOM 1290 C CA . MET A 1 164 ? -3.388 5.539 -5.127 1.00 80.56 164 MET A CA 1
ATOM 1291 C C . MET A 1 164 ? -2.970 5.343 -6.586 1.00 80.56 164 MET A C 1
ATOM 1293 O O . MET A 1 164 ? -2.011 5.977 -7.031 1.00 80.56 164 MET A O 1
ATOM 1297 N N . ARG A 1 165 ? -3.677 4.498 -7.346 1.00 79.44 165 ARG A N 1
ATOM 1298 C CA . ARG A 1 165 ? -3.310 4.086 -8.711 1.00 79.44 165 ARG A CA 1
ATOM 1299 C C . ARG A 1 165 ? -2.911 5.264 -9.596 1.00 79.44 165 ARG A C 1
ATOM 1301 O O . ARG A 1 165 ? -1.850 5.237 -10.205 1.00 79.44 165 ARG A O 1
ATOM 1308 N N . ALA A 1 166 ? -3.723 6.321 -9.627 1.00 76.62 166 ALA A N 1
ATOM 1309 C CA . ALA A 1 166 ? -3.452 7.498 -10.451 1.00 76.62 166 ALA A CA 1
ATOM 1310 C C . ALA A 1 166 ? -2.128 8.196 -10.084 1.00 76.62 166 ALA A C 1
ATOM 1312 O O . ALA A 1 166 ? -1.378 8.592 -10.971 1.00 76.62 166 ALA A O 1
ATOM 1313 N N . MET A 1 167 ? -1.815 8.315 -8.793 1.00 81.75 167 MET A N 1
ATOM 1314 C CA . MET A 1 167 ? -0.580 8.956 -8.328 1.00 81.75 167 MET A CA 1
ATOM 1315 C C . MET A 1 167 ? 0.642 8.090 -8.613 1.00 81.75 167 MET A C 1
ATOM 1317 O O . MET A 1 167 ? 1.655 8.602 -9.079 1.00 81.75 167 MET A O 1
ATOM 1321 N N . ILE A 1 168 ? 0.521 6.777 -8.408 1.00 80.12 168 ILE A N 1
ATOM 1322 C CA . ILE A 1 168 ? 1.583 5.823 -8.734 1.00 80.12 168 ILE A CA 1
ATOM 1323 C C . ILE A 1 168 ? 1.887 5.874 -10.237 1.00 80.12 168 ILE A C 1
ATOM 1325 O O . ILE A 1 168 ? 3.054 5.944 -10.598 1.00 80.12 168 ILE A O 1
ATOM 1329 N N . ILE A 1 169 ? 0.871 5.923 -11.109 1.00 74.88 169 ILE A N 1
ATOM 1330 C CA . ILE A 1 169 ? 1.061 6.079 -12.565 1.00 74.88 169 ILE A CA 1
ATOM 1331 C C . ILE A 1 169 ? 1.834 7.358 -12.883 1.00 74.88 169 ILE A C 1
ATOM 1333 O O . ILE A 1 169 ? 2.800 7.322 -13.640 1.00 74.88 169 ILE A O 1
ATOM 1337 N N . VAL A 1 170 ? 1.418 8.491 -12.311 1.00 75.50 170 VAL A N 1
ATOM 1338 C CA . VAL A 1 170 ? 2.055 9.789 -12.570 1.00 75.50 170 VAL A CA 1
ATOM 1339 C C . VAL A 1 170 ? 3.526 9.769 -12.159 1.00 75.50 170 VAL A C 1
ATOM 1341 O O . VAL A 1 170 ? 4.384 10.172 -12.943 1.00 75.50 170 VAL A O 1
ATOM 1344 N N . GLU A 1 171 ? 3.834 9.270 -10.964 1.00 80.19 171 GLU A N 1
ATOM 1345 C CA . GLU A 1 171 ? 5.216 9.176 -10.490 1.00 80.19 171 GLU A CA 1
ATOM 1346 C C . GLU A 1 171 ? 6.028 8.154 -11.287 1.00 80.19 171 GLU A C 1
ATOM 1348 O O . GLU A 1 171 ? 7.205 8.372 -11.570 1.00 80.19 171 GLU A O 1
ATOM 1353 N N . PHE A 1 172 ? 5.407 7.064 -11.725 1.00 73.25 172 PHE A N 1
ATOM 1354 C CA . PHE A 1 172 ? 6.056 6.075 -12.572 1.00 73.25 172 PHE A CA 1
ATOM 1355 C C . PHE A 1 172 ? 6.456 6.656 -13.932 1.00 73.25 172 PHE A C 1
ATOM 1357 O O . PHE A 1 172 ? 7.575 6.428 -14.385 1.00 73.25 172 PHE A O 1
ATOM 1364 N N . VAL A 1 173 ? 5.585 7.445 -14.566 1.00 67.25 173 VAL A N 1
ATOM 1365 C CA . VAL A 1 173 ? 5.890 8.109 -15.843 1.00 67.25 173 VAL A CA 1
ATOM 1366 C C . VAL A 1 173 ? 6.996 9.153 -15.668 1.00 67.25 173 VAL A C 1
ATOM 1368 O O . VAL A 1 173 ? 7.938 9.163 -16.453 1.00 67.25 173 VAL A O 1
ATOM 1371 N N . LYS A 1 174 ? 6.946 9.978 -14.613 1.00 68.25 174 LYS A N 1
ATOM 1372 C CA . LYS A 1 174 ? 7.977 10.999 -14.337 1.00 68.25 174 LYS A CA 1
ATOM 1373 C C . LYS A 1 174 ? 9.377 10.419 -14.140 1.00 68.25 174 LYS A C 1
ATOM 1375 O O . LYS A 1 174 ? 10.345 11.057 -14.523 1.00 68.25 174 LYS A O 1
ATOM 1380 N N . ASN A 1 175 ? 9.482 9.247 -13.514 1.00 61.88 175 ASN A N 1
ATOM 1381 C CA . ASN A 1 175 ? 10.768 8.614 -13.209 1.00 61.88 175 ASN A CA 1
ATOM 1382 C C . ASN A 1 175 ? 11.326 7.754 -14.364 1.00 61.88 175 ASN A C 1
ATOM 1384 O O . ASN A 1 175 ? 12.438 7.245 -14.236 1.00 61.88 175 ASN A O 1
ATOM 1388 N N . ASN A 1 176 ? 10.564 7.559 -15.449 1.00 53.94 176 ASN A N 1
ATOM 1389 C CA . ASN A 1 176 ? 10.963 6.774 -16.628 1.00 53.94 176 ASN A CA 1
ATOM 1390 C C . ASN A 1 176 ? 11.116 7.620 -17.913 1.00 53.94 176 ASN A C 1
ATOM 1392 O O . ASN A 1 176 ? 11.453 7.063 -18.959 1.00 53.94 176 ASN A O 1
ATOM 1396 N N . MET A 1 177 ? 10.864 8.933 -17.842 1.00 43.56 177 MET A N 1
ATOM 1397 C CA . MET A 1 177 ? 11.231 9.917 -18.873 1.00 43.56 177 MET A CA 1
ATOM 1398 C C . MET A 1 177 ? 12.632 10.466 -18.614 1.00 43.56 177 MET A C 1
ATOM 1400 O O . MET A 1 177 ? 13.368 10.648 -19.610 1.00 43.56 177 MET A O 1
#

Radius of gyration: 18.8 Å; chains: 1; bounding box: 44×33×56 Å

Sequence (177 aa):
MASSVTGSNLNAWVNAFQKAVLQAYKMIGSQRIRNIENEIYNMERKCVLKTDADIDAYNIRVERLMNQISRINACFSACDEKSGGRGICALFHGHYVSTDGLITLLNNANNYPINLYYEMSVGGEFKLNAKKEGFDIIYDNCLLNNQLFSTIENEHIKNELACMRAMIIVEFVKNNM

Foldseek 3Di:
DPPPVLLVLLLVVLLLLLLLLLVLLVVCVVVLLVVLVVVLVVCVVPDDDDDPVSVVVNVVVNVVSVLSNLLSVLSPVQNPDPPSGRRVQSNVNPDRQDSVNLSVQLPVLDDDPSVVQWDQDDPRDTAGNLDVVVLCCSCVRSPLVRVCQVDPSRVVVSVVCVVSVVSSSVSSVVVRD

pLDDT: mean 71.2, std 14.53, range [33.88, 95.19]